Protein AF-A0A368CKM9-F1 (afdb_monomer_lite)

Structure (mmCIF, N/CA/C/O backbone):
data_AF-A0A368CKM9-F1
#
_entry.id   AF-A0A368CKM9-F1
#
loop_
_atom_site.group_PDB
_atom_site.id
_atom_site.type_symbol
_atom_site.label_atom_id
_atom_site.label_alt_id
_atom_site.label_comp_id
_atom_site.label_asym_id
_atom_site.label_entity_id
_atom_site.label_seq_id
_atom_site.pdbx_PDB_ins_code
_atom_site.Cartn_x
_atom_site.Cartn_y
_atom_site.Cartn_z
_atom_site.occupancy
_atom_site.B_iso_or_equiv
_atom_site.auth_seq_id
_atom_site.auth_comp_id
_atom_site.auth_asym_id
_atom_site.auth_atom_id
_atom_site.pdbx_PDB_model_num
ATOM 1 N N . MET A 1 1 ? -10.002 -49.727 10.930 1.00 48.78 1 MET A N 1
ATOM 2 C CA . MET A 1 1 ? -8.770 -48.963 11.203 1.00 48.78 1 MET A CA 1
ATOM 3 C C . MET A 1 1 ? -8.277 -48.420 9.883 1.00 48.78 1 MET A C 1
ATOM 5 O O . MET A 1 1 ? -7.823 -49.222 9.086 1.00 48.78 1 MET A O 1
ATOM 9 N N . LEU A 1 2 ? -8.429 -47.121 9.643 1.00 43.78 2 LEU A N 1
ATOM 10 C CA . LEU A 1 2 ? -7.652 -46.351 8.672 1.00 43.78 2 LEU A CA 1
ATOM 11 C C . LEU A 1 2 ? -7.592 -44.936 9.250 1.00 43.78 2 LEU A C 1
ATOM 13 O O . LEU A 1 2 ? -8.604 -44.245 9.344 1.00 43.78 2 LEU A O 1
ATOM 17 N N . ASP A 1 3 ? -6.416 -44.636 9.778 1.00 46.25 3 ASP A N 1
ATOM 18 C CA . ASP A 1 3 ? -5.970 -43.359 10.312 1.00 46.25 3 ASP A CA 1
ATOM 19 C C . ASP A 1 3 ? -5.352 -42.527 9.174 1.00 46.25 3 ASP A C 1
ATOM 21 O O . ASP A 1 3 ? -4.876 -43.087 8.187 1.00 46.25 3 ASP A O 1
ATOM 25 N N . GLN A 1 4 ? -5.317 -41.212 9.393 1.00 47.09 4 GLN A N 1
ATOM 26 C CA . GLN A 1 4 ? -4.501 -40.198 8.716 1.00 47.09 4 GLN A CA 1
ATOM 27 C C . GLN A 1 4 ? -4.854 -39.710 7.303 1.00 47.09 4 GLN A C 1
ATOM 29 O O . GLN A 1 4 ?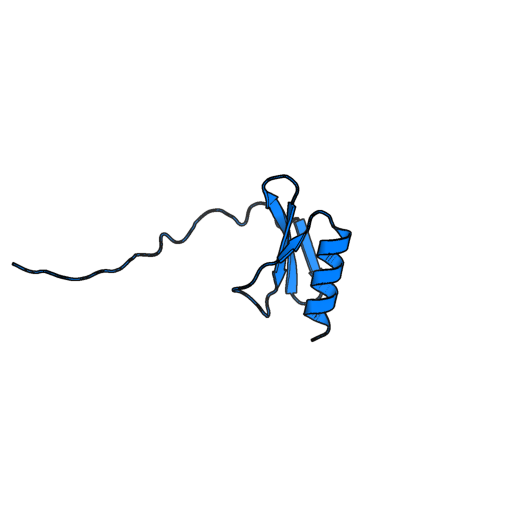 -4.724 -40.385 6.287 1.00 47.09 4 GLN A O 1
ATOM 34 N N . GLY A 1 5 ? -5.140 -38.408 7.272 1.00 41.22 5 GLY A N 1
ATOM 35 C CA . GLY A 1 5 ? -5.106 -37.558 6.092 1.00 41.22 5 GLY A CA 1
ATOM 36 C C . GLY A 1 5 ? -5.534 -36.142 6.451 1.00 41.22 5 GLY A C 1
ATOM 37 O O . GLY A 1 5 ? -6.626 -35.724 6.088 1.00 41.22 5 GLY A O 1
ATOM 38 N N . GLN A 1 6 ? -4.705 -35.414 7.211 1.00 51.72 6 GLN A N 1
ATOM 39 C CA . GLN A 1 6 ? -4.848 -33.965 7.332 1.00 51.72 6 GLN A CA 1
ATOM 40 C C . GLN A 1 6 ? -4.862 -33.362 5.927 1.00 51.72 6 GLN A C 1
ATOM 42 O O . GLN A 1 6 ? -3.907 -33.492 5.166 1.00 51.72 6 GLN A O 1
ATOM 47 N N . SER A 1 7 ? -5.923 -32.651 5.601 1.00 39.06 7 SER A N 1
ATOM 48 C CA . SER A 1 7 ? -5.860 -31.543 4.668 1.00 39.06 7 SER A CA 1
ATOM 49 C C . SER A 1 7 ? -6.706 -30.469 5.314 1.00 39.06 7 SER A C 1
ATOM 51 O O . SER A 1 7 ? -7.924 -30.579 5.407 1.00 39.06 7 SER A O 1
ATOM 53 N N . PHE A 1 8 ? -6.021 -29.476 5.882 1.00 44.66 8 PHE A N 1
ATOM 54 C CA . PHE A 1 8 ? -6.605 -28.160 6.041 1.00 44.66 8 PHE A CA 1
ATOM 55 C C . PHE A 1 8 ? -6.940 -27.718 4.619 1.00 44.66 8 PHE A C 1
ATOM 57 O O . PHE A 1 8 ? -6.103 -27.124 3.941 1.00 44.66 8 PHE A O 1
ATOM 64 N N . ASP A 1 9 ? -8.131 -28.079 4.142 1.00 42.81 9 ASP A N 1
ATOM 65 C CA . ASP A 1 9 ? -8.795 -27.305 3.115 1.00 42.81 9 ASP A CA 1
ATOM 66 C C . ASP A 1 9 ? -8.905 -25.92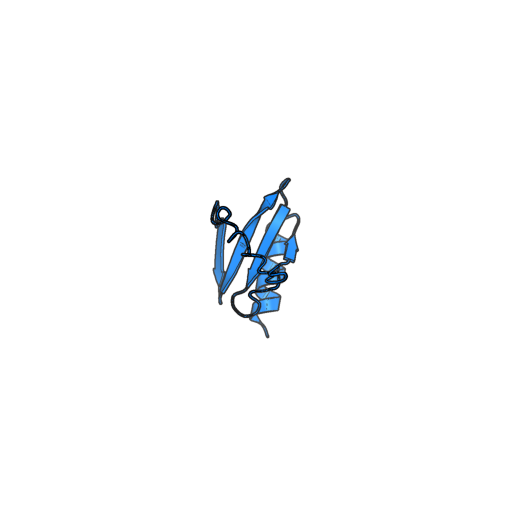3 3.729 1.00 42.81 9 ASP A C 1
ATOM 68 O O . ASP A 1 9 ? -9.745 -25.651 4.590 1.00 42.81 9 ASP A O 1
ATOM 72 N N . ALA A 1 10 ? -7.914 -25.105 3.371 1.00 41.28 10 ALA A N 1
ATOM 73 C CA . ALA A 1 10 ? -7.970 -23.675 3.447 1.00 41.28 10 ALA A CA 1
ATOM 74 C C . ALA A 1 10 ? -9.372 -23.335 2.975 1.00 41.28 10 ALA A C 1
ATOM 76 O O . ALA A 1 10 ? -9.677 -23.454 1.787 1.00 41.28 10 ALA A O 1
ATOM 77 N N . ALA A 1 11 ? -10.230 -23.004 3.942 1.00 40.91 11 ALA A N 1
ATOM 78 C CA . ALA A 1 11 ? -11.403 -22.213 3.700 1.00 40.91 11 ALA A CA 1
ATOM 79 C C . ALA A 1 11 ? -10.856 -21.035 2.911 1.00 40.91 11 ALA A C 1
ATOM 81 O O . ALA A 1 11 ? -10.205 -20.152 3.469 1.00 40.91 11 ALA A O 1
ATOM 82 N N . GLY A 1 12 ? -10.980 -21.143 1.585 1.00 39.78 12 GLY A N 1
ATOM 83 C CA . GLY A 1 12 ? -10.721 -20.073 0.664 1.00 39.78 12 GLY A CA 1
ATOM 84 C C . GLY A 1 12 ? -11.606 -18.985 1.200 1.00 39.78 12 GLY A C 1
ATOM 85 O O . GLY A 1 12 ? -12.828 -19.116 1.155 1.00 39.78 12 GLY A O 1
ATOM 86 N N . GLU A 1 13 ? -10.957 -18.026 1.848 1.00 42.88 13 GLU A N 1
ATOM 87 C CA . GLU A 1 13 ? -11.555 -16.878 2.487 1.00 42.88 13 GLU A CA 1
ATOM 88 C C . GLU A 1 13 ? -12.205 -16.088 1.353 1.00 42.88 13 GLU A C 1
ATOM 90 O O . GLU A 1 13 ? -11.635 -15.204 0.719 1.00 42.88 13 GLU A O 1
ATOM 95 N N . THR A 1 14 ? -13.403 -16.539 0.994 1.00 53.31 14 THR A N 1
ATOM 96 C CA . THR A 1 14 ? -14.419 -15.747 0.344 1.00 53.31 14 THR A CA 1
ATOM 97 C C . THR A 1 14 ? -14.615 -14.526 1.221 1.00 53.31 14 THR A C 1
ATOM 99 O O . THR A 1 14 ? -14.664 -14.685 2.438 1.00 53.31 14 THR A O 1
ATOM 102 N N . THR A 1 15 ? -14.833 -13.372 0.593 1.00 41.91 15 THR A N 1
ATOM 103 C CA . THR A 1 15 ? -15.196 -12.069 1.185 1.00 41.91 15 THR A CA 1
ATOM 104 C C . THR A 1 15 ? -14.008 -11.170 1.535 1.00 41.91 15 THR A C 1
ATOM 106 O O . THR A 1 15 ? -13.204 -11.460 2.406 1.00 41.91 15 THR A O 1
ATOM 109 N N . GLY A 1 16 ? -13.877 -10.055 0.808 1.00 44.94 16 GLY A N 1
ATOM 110 C CA . GLY A 1 16 ? -12.834 -9.060 1.077 1.00 44.94 16 GLY A CA 1
ATOM 111 C C . GLY A 1 16 ? -12.398 -8.212 -0.117 1.00 44.94 16 GLY A C 1
ATOM 112 O O . GLY A 1 16 ? -11.720 -7.208 0.071 1.00 44.94 16 GLY A O 1
ATOM 113 N N . MET A 1 17 ? -12.841 -8.523 -1.342 1.00 47.16 17 MET A N 1
ATOM 114 C CA . MET A 1 17 ? -12.847 -7.553 -2.456 1.00 47.16 17 MET A CA 1
ATOM 115 C C . MET A 1 17 ? -13.908 -6.449 -2.258 1.00 47.16 17 MET A C 1
ATOM 117 O O . MET A 1 17 ? -14.389 -5.851 -3.216 1.00 47.16 17 MET A O 1
ATOM 121 N N . GLU A 1 18 ? -14.302 -6.173 -1.018 1.00 42.25 18 GLU A N 1
ATOM 122 C CA . GLU A 1 18 ? -15.229 -5.104 -0.692 1.00 42.25 18 GLU A CA 1
ATOM 123 C C . GLU A 1 18 ? -14.412 -3.829 -0.454 1.00 42.25 18 GLU A C 1
ATOM 125 O O . GLU A 1 18 ? -13.704 -3.676 0.537 1.00 42.25 18 GLU A O 1
ATOM 130 N N . HIS A 1 19 ? -14.526 -2.926 -1.430 1.00 50.06 19 HIS A N 1
ATOM 131 C CA . HIS A 1 19 ? -14.002 -1.559 -1.474 1.00 50.06 19 HIS A CA 1
ATOM 132 C C . HIS A 1 19 ? -12.497 -1.421 -1.767 1.00 50.06 19 HIS A C 1
ATOM 134 O O . HIS A 1 19 ? -11.701 -0.951 -0.954 1.00 50.06 19 HIS A O 1
ATOM 140 N N . MET A 1 20 ? -12.122 -1.726 -3.014 1.00 49.31 20 MET A N 1
ATOM 141 C CA . MET A 1 20 ? -10.945 -1.125 -3.650 1.00 49.31 20 MET A CA 1
ATOM 142 C C . MET A 1 20 ? -11.170 0.394 -3.727 1.00 49.31 20 MET A C 1
ATOM 144 O O . MET A 1 20 ? -12.049 0.839 -4.460 1.00 49.31 20 MET A O 1
ATOM 148 N N . VAL A 1 21 ? -10.453 1.184 -2.918 1.00 58.53 21 VAL A N 1
ATOM 149 C CA . VAL A 1 21 ? -10.742 2.624 -2.785 1.00 58.53 21 VAL A CA 1
ATOM 150 C C . VAL A 1 21 ? -9.945 3.466 -3.773 1.00 58.53 21 VAL A C 1
ATOM 152 O O . VAL A 1 21 ? -10.482 4.462 -4.237 1.00 58.53 21 VAL A O 1
ATOM 155 N N . MET A 1 22 ? -8.741 3.065 -4.187 1.00 56.53 22 MET A N 1
ATOM 156 C CA . MET A 1 22 ? -8.015 3.746 -5.268 1.00 56.53 22 MET A CA 1
ATOM 157 C C . MET A 1 22 ? -7.017 2.785 -5.936 1.00 56.53 22 MET A C 1
ATOM 159 O O . MET A 1 22 ? -6.180 2.217 -5.224 1.00 56.53 22 MET A O 1
ATOM 163 N N . PRO A 1 23 ? -7.038 2.598 -7.270 1.00 60.59 23 PRO A N 1
ATOM 164 C CA . PRO A 1 23 ? -5.882 2.047 -7.964 1.00 60.59 23 PRO A CA 1
ATOM 165 C C . PRO A 1 23 ? -4.743 3.066 -7.862 1.00 60.59 23 PRO A C 1
ATOM 167 O O . PRO A 1 23 ? -4.875 4.195 -8.332 1.00 60.59 23 PRO A O 1
ATOM 170 N N . TYR A 1 24 ? -3.640 2.680 -7.228 1.00 63.28 24 TYR A N 1
ATOM 171 C CA . TYR A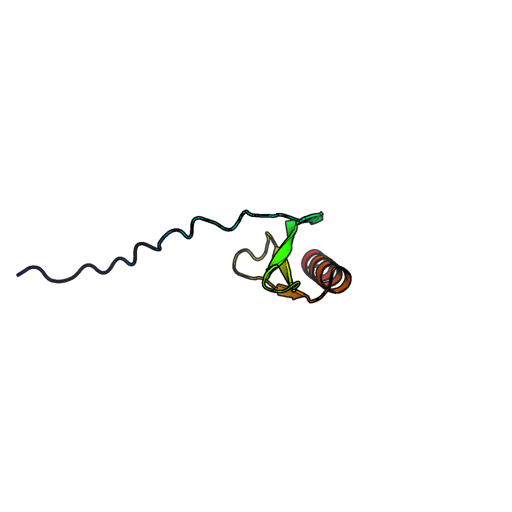 1 24 ? -2.423 3.477 -7.224 1.00 63.28 24 TYR A CA 1
ATOM 172 C C . TYR A 1 24 ? -1.478 2.953 -8.311 1.00 63.28 24 TYR A C 1
ATOM 174 O O . TYR A 1 24 ? -1.562 1.798 -8.745 1.00 63.28 24 TYR A O 1
ATOM 182 N N . ALA A 1 25 ? -0.621 3.826 -8.832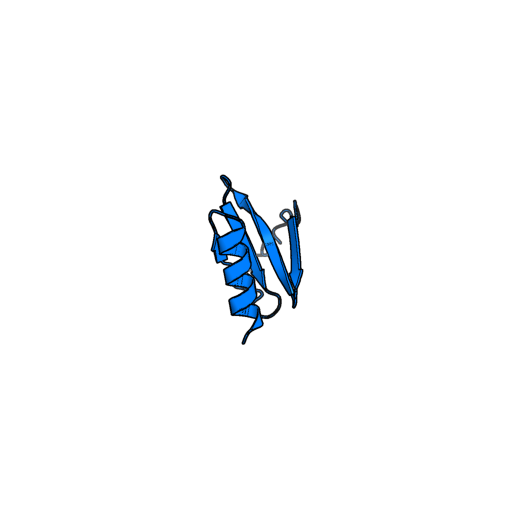 1.00 67.88 25 ALA A N 1
ATOM 183 C CA . ALA A 1 25 ? 0.225 3.506 -9.974 1.00 67.88 25 ALA A CA 1
ATOM 184 C C . ALA A 1 25 ? 1.129 2.283 -9.703 1.00 67.88 25 ALA A C 1
ATOM 186 O O . ALA A 1 25 ? 1.408 1.932 -8.556 1.00 67.88 25 ALA A O 1
ATOM 187 N N . HIS A 1 26 ? 1.567 1.624 -10.782 1.00 77.69 26 HIS A N 1
ATOM 188 C CA . HIS A 1 26 ? 2.539 0.515 -10.770 1.00 77.69 26 HIS A CA 1
ATOM 189 C C . HIS A 1 26 ? 2.149 -0.737 -9.956 1.00 77.69 26 HIS A C 1
ATOM 191 O O . HIS A 1 26 ? 2.975 -1.612 -9.711 1.00 77.69 26 HIS A O 1
ATOM 197 N N . GLY A 1 27 ? 0.857 -0.916 -9.661 1.00 79.94 27 GLY A N 1
ATOM 198 C CA . GLY A 1 27 ? 0.346 -2.123 -9.006 1.00 79.94 27 GLY A CA 1
ATOM 199 C C . GLY A 1 27 ? 0.266 -2.015 -7.486 1.00 79.94 27 GLY A C 1
ATOM 200 O O . GLY A 1 27 ? 0.174 -3.052 -6.823 1.00 79.94 27 GLY A O 1
ATOM 201 N N . CYS A 1 28 ? 0.273 -0.794 -6.949 1.00 87.50 28 CYS A N 1
ATOM 202 C CA . CYS A 1 28 ? -0.100 -0.521 -5.569 1.00 87.50 28 CYS A CA 1
ATOM 203 C C . CYS A 1 28 ? -1.619 -0.297 -5.435 1.00 87.50 28 CYS A C 1
ATOM 205 O O . CYS A 1 28 ? -2.272 0.260 -6.316 1.00 87.50 28 CYS A O 1
ATOM 207 N N . PHE A 1 29 ? -2.203 -0.734 -4.325 1.00 88.31 29 PHE A N 1
ATOM 208 C CA . PHE A 1 29 ? -3.635 -0.644 -4.046 1.00 88.31 29 PHE A CA 1
ATOM 209 C C . PHE A 1 29 ? -3.839 -0.150 -2.622 1.00 88.31 29 PHE A C 1
ATOM 211 O O . PHE A 1 29 ? -3.279 -0.730 -1.692 1.00 88.31 29 PHE A O 1
ATOM 218 N N . ILE A 1 30 ? -4.680 0.870 -2.447 1.00 89.94 30 ILE A N 1
ATOM 219 C CA . ILE A 1 30 ? -5.076 1.371 -1.128 1.00 89.94 30 ILE A CA 1
ATOM 220 C C . ILE A 1 30 ? -6.537 0.978 -0.884 1.00 89.94 30 ILE A C 1
ATOM 222 O O . ILE A 1 30 ? -7.436 1.302 -1.667 1.00 89.94 30 ILE A O 1
ATOM 226 N N . LEU A 1 31 ? -6.766 0.246 0.200 1.00 88.56 31 LEU A N 1
ATOM 227 C CA . LEU A 1 31 ? -8.054 -0.299 0.621 1.00 88.56 31 LEU A CA 1
ATOM 228 C C . LEU A 1 31 ? -8.466 0.345 1.947 1.00 88.56 31 LEU A C 1
ATOM 230 O O . LEU A 1 31 ? -7.612 0.705 2.758 1.00 88.56 31 LEU A O 1
ATOM 234 N N . ARG A 1 32 ? -9.769 0.463 2.210 1.00 86.12 32 ARG A N 1
ATOM 235 C CA . ARG A 1 32 ? -10.242 0.812 3.558 1.00 86.12 32 ARG A CA 1
ATOM 236 C C . ARG A 1 32 ? -10.204 -0.427 4.446 1.00 86.12 32 ARG A C 1
ATOM 238 O O . ARG A 1 32 ? -10.816 -1.437 4.126 1.00 86.12 32 ARG A O 1
ATOM 245 N N . GLY A 1 33 ? -9.469 -0.336 5.547 1.00 81.94 33 GLY A N 1
ATOM 246 C CA . GLY A 1 33 ? -9.416 -1.349 6.593 1.00 81.94 33 GLY A CA 1
ATOM 247 C C . GLY A 1 33 ? -10.464 -1.125 7.684 1.00 81.94 33 GLY A C 1
ATOM 248 O O . GLY A 1 33 ? -11.334 -0.256 7.597 1.00 81.94 33 GLY A O 1
ATOM 249 N N . SER A 1 34 ? -10.354 -1.914 8.753 1.00 80.31 34 SER A N 1
ATOM 250 C CA . SER A 1 34 ? -11.194 -1.763 9.945 1.00 80.31 34 SER A CA 1
ATOM 251 C C . SER A 1 34 ? -10.843 -0.489 10.720 1.00 80.31 34 SER A C 1
ATOM 253 O O . SER A 1 34 ? -9.676 -0.119 10.829 1.00 80.31 34 SER A O 1
ATOM 255 N N . GLY A 1 35 ? -11.848 0.172 11.301 1.00 76.00 35 GLY A N 1
ATOM 256 C CA . GLY A 1 35 ? -11.623 1.257 12.265 1.00 76.00 35 GLY A CA 1
ATOM 257 C C . GLY A 1 35 ? -10.911 2.490 11.696 1.00 76.00 35 GLY A C 1
ATOM 258 O O . GLY A 1 35 ? -10.019 3.021 12.346 1.00 76.00 35 GLY A O 1
ATOM 259 N N . GLN A 1 36 ? -11.303 2.940 10.498 1.00 80.00 36 GLN A N 1
ATOM 260 C CA . GLN A 1 36 ? -10.740 4.099 9.772 1.00 80.00 36 GLN A CA 1
ATOM 261 C C . GLN A 1 36 ? -9.306 3.932 9.247 1.00 80.00 36 GLN A C 1
ATOM 263 O O . GLN A 1 36 ? -8.803 4.830 8.579 1.00 80.00 36 GLN A O 1
ATOM 268 N N . LYS A 1 37 ? -8.660 2.789 9.485 1.00 87.94 37 LYS A N 1
ATOM 269 C CA . LYS A 1 37 ? -7.333 2.501 8.934 1.00 87.94 37 LYS A CA 1
ATOM 270 C C . LYS A 1 37 ? -7.400 2.281 7.421 1.00 87.94 37 LYS A C 1
ATOM 272 O O . LYS A 1 37 ? -8.420 1.848 6.884 1.00 87.94 37 LYS A O 1
ATOM 277 N N . LEU A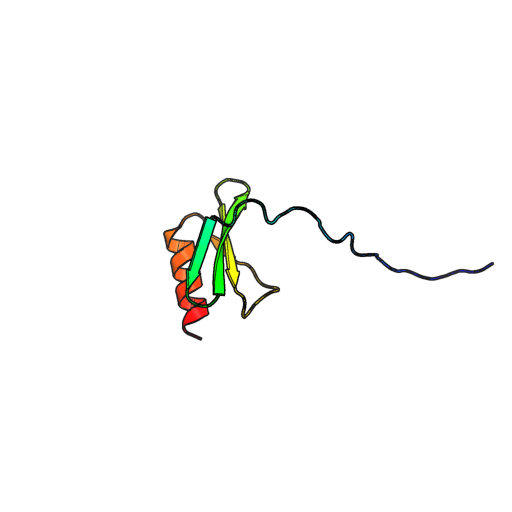 1 38 ? -6.291 2.528 6.739 1.00 91.31 38 LEU A N 1
ATOM 278 C CA . LEU A 1 38 ? -6.070 2.203 5.334 1.00 91.31 38 LEU A CA 1
ATOM 279 C C . LEU A 1 38 ? -5.084 1.045 5.224 1.00 91.31 38 LEU A C 1
ATOM 281 O O . LEU A 1 38 ? -4.143 0.942 6.005 1.00 91.31 38 LEU A O 1
ATOM 285 N N . VAL A 1 39 ? -5.298 0.173 4.246 1.00 92.75 39 VAL A N 1
ATOM 286 C CA . VAL A 1 39 ? -4.443 -0.982 3.976 1.00 92.75 39 VAL A CA 1
ATOM 287 C C . VAL A 1 39 ? -3.841 -0.834 2.591 1.00 92.75 39 VAL A C 1
ATOM 289 O O . VAL A 1 39 ? -4.564 -0.730 1.604 1.00 92.75 39 VAL A O 1
ATOM 292 N N . VAL A 1 40 ? -2.517 -0.857 2.517 1.00 91.56 40 VAL A N 1
ATOM 293 C CA . VAL A 1 40 ? -1.760 -0.817 1.269 1.00 91.56 40 VAL A CA 1
ATOM 294 C C . VAL A 1 40 ? -1.359 -2.236 0.881 1.00 91.56 40 VAL A C 1
ATOM 296 O O . VAL A 1 40 ? -0.824 -2.986 1.700 1.00 91.56 40 VAL A O 1
ATOM 299 N N . ARG A 1 41 ? -1.610 -2.621 -0.371 1.00 90.75 41 ARG A N 1
ATOM 300 C CA . ARG A 1 41 ? -1.165 -3.891 -0.968 1.00 90.75 41 ARG A CA 1
ATOM 301 C C . ARG A 1 41 ? -0.428 -3.609 -2.268 1.00 90.75 41 ARG A C 1
ATOM 303 O O . ARG A 1 41 ? -0.748 -2.649 -2.957 1.00 90.75 41 ARG A O 1
ATOM 310 N N . HIS A 1 42 ? 0.521 -4.464 -2.631 1.00 89.69 42 HIS A N 1
ATOM 311 C CA . HIS A 1 42 ? 1.329 -4.263 -3.831 1.00 89.69 42 HIS A CA 1
ATOM 312 C C . HIS A 1 42 ? 1.487 -5.552 -4.638 1.00 89.69 42 HIS A C 1
ATOM 314 O O . HIS A 1 42 ? 1.753 -6.615 -4.077 1.00 89.69 42 HIS A O 1
ATOM 320 N N . LYS A 1 43 ? 1.383 -5.467 -5.969 1.00 86.94 43 LYS A N 1
ATOM 321 C CA . LYS A 1 43 ? 1.433 -6.630 -6.872 1.00 86.94 43 LYS A CA 1
ATOM 322 C C . LYS A 1 43 ? 2.778 -7.373 -6.836 1.00 86.94 43 LYS A C 1
ATOM 324 O O . LYS A 1 43 ? 2.785 -8.595 -6.926 1.00 86.94 43 LYS A O 1
ATOM 329 N N . LYS A 1 44 ? 3.903 -6.660 -6.669 1.00 86.44 44 LYS A N 1
ATOM 330 C CA . LYS A 1 44 ? 5.258 -7.248 -6.490 1.00 86.44 44 LYS A CA 1
ATOM 331 C C . LYS A 1 44 ? 5.383 -8.029 -5.172 1.00 86.44 44 LYS A C 1
ATOM 333 O O . LYS A 1 44 ? 6.204 -8.933 -5.073 1.00 86.44 44 LYS A O 1
ATOM 338 N N . PHE A 1 45 ? 4.558 -7.705 -4.172 1.00 88.38 45 PHE A N 1
ATOM 339 C CA . PHE A 1 45 ? 4.630 -8.253 -2.816 1.00 88.38 45 PHE A CA 1
ATOM 340 C C . PHE A 1 45 ? 3.268 -8.822 -2.372 1.00 88.38 45 PHE A C 1
ATOM 342 O O . PHE A 1 45 ? 2.679 -8.328 -1.411 1.00 88.38 45 PHE A O 1
ATOM 349 N N . PRO A 1 46 ? 2.750 -9.873 -3.036 1.00 84.94 46 PRO A N 1
ATOM 350 C CA . PRO A 1 46 ? 1.371 -10.344 -2.846 1.00 84.94 46 PRO A CA 1
ATOM 351 C C . PRO A 1 46 ? 1.067 -10.829 -1.419 1.00 84.94 46 PRO A C 1
ATOM 353 O O . PRO A 1 46 ? -0.076 -10.765 -0.971 1.00 84.94 46 PRO A O 1
ATOM 356 N N . ASN A 1 47 ? 2.097 -11.267 -0.690 1.00 88.94 47 ASN A N 1
ATOM 357 C CA . ASN A 1 47 ? 1.984 -11.783 0.676 1.00 88.94 47 ASN A CA 1
ATOM 358 C C . ASN A 1 47 ? 2.255 -10.719 1.753 1.00 88.94 47 ASN A C 1
ATOM 360 O O . ASN A 1 47 ? 2.312 -11.051 2.935 1.00 88.94 47 ASN A O 1
ATOM 364 N N . ARG A 1 48 ? 2.467 -9.453 1.369 1.00 89.75 48 ARG A N 1
ATOM 365 C CA . ARG A 1 48 ? 2.705 -8.343 2.299 1.00 89.75 48 ARG A CA 1
ATOM 366 C C . ARG A 1 48 ? 1.589 -7.311 2.193 1.00 89.75 48 ARG A C 1
ATOM 368 O O . ARG A 1 48 ? 0.994 -7.111 1.135 1.00 89.75 48 ARG A O 1
ATOM 375 N N . HIS A 1 49 ? 1.311 -6.667 3.315 1.00 92.56 49 HIS A N 1
ATOM 376 C CA . HIS A 1 49 ? 0.440 -5.508 3.386 1.00 92.56 49 HIS A CA 1
ATOM 377 C C . HIS A 1 49 ? 0.982 -4.541 4.432 1.00 92.56 49 HIS A C 1
ATOM 379 O O . HIS A 1 49 ? 1.698 -4.942 5.351 1.00 92.56 49 HIS A O 1
ATOM 385 N N . TRP A 1 50 ? 0.618 -3.277 4.283 1.00 93.81 50 TRP A N 1
ATOM 386 C CA . TRP A 1 50 ? 0.979 -2.211 5.205 1.00 93.81 50 TRP A CA 1
ATOM 387 C C . TRP A 1 50 ? -0.288 -1.513 5.666 1.00 93.81 50 TRP A C 1
ATOM 389 O O . TRP A 1 50 ? -1.285 -1.493 4.944 1.00 93.81 50 TRP A O 1
ATOM 399 N N . VAL A 1 51 ? -0.261 -0.964 6.873 1.00 93.75 51 VAL A N 1
ATOM 400 C CA . VAL A 1 51 ? -1.401 -0.262 7.459 1.00 93.75 51 VAL A CA 1
ATOM 401 C C . VAL A 1 51 ? -1.005 1.188 7.681 1.00 93.75 51 VAL A C 1
ATOM 403 O O . VAL A 1 51 ? 0.078 1.462 8.190 1.00 93.75 51 VAL A O 1
ATOM 406 N N . ALA A 1 52 ? -1.885 2.099 7.288 1.00 91.88 52 ALA A N 1
ATOM 407 C CA . ALA A 1 52 ? -1.722 3.534 7.439 1.00 91.88 52 ALA A CA 1
ATOM 408 C C . ALA A 1 52 ? -2.960 4.136 8.110 1.00 91.88 52 ALA A C 1
ATOM 410 O O . ALA A 1 52 ? -4.070 3.616 7.986 1.00 91.88 52 ALA A O 1
ATOM 411 N N . ASP A 1 53 ? -2.769 5.250 8.805 1.00 91.62 53 ASP A N 1
ATOM 412 C CA . ASP A 1 53 ? -3.848 5.928 9.532 1.00 91.62 53 ASP A CA 1
ATOM 413 C C . ASP A 1 53 ? -4.577 6.954 8.662 1.00 91.62 53 ASP A C 1
ATOM 415 O O . ASP A 1 53 ? -5.707 7.339 8.954 1.00 91.62 53 ASP A O 1
ATOM 419 N N . ASP A 1 54 ? -3.940 7.365 7.570 1.00 90.31 54 ASP A N 1
ATOM 420 C CA . ASP A 1 54 ? -4.400 8.407 6.670 1.00 90.31 54 ASP A CA 1
ATOM 421 C C . ASP A 1 54 ? -3.915 8.156 5.231 1.00 90.31 54 ASP A C 1
ATOM 423 O O . ASP A 1 54 ? -3.025 7.338 4.967 1.00 90.31 54 ASP A O 1
ATOM 427 N N . LEU A 1 55 ? -4.525 8.870 4.281 1.00 88.88 55 LEU A N 1
ATOM 428 C CA . LEU A 1 55 ? -4.263 8.695 2.852 1.00 88.88 55 LEU A CA 1
ATOM 429 C C . LEU A 1 55 ? -2.865 9.167 2.433 1.00 88.88 55 LEU A C 1
ATOM 431 O O . LEU A 1 55 ? -2.304 8.604 1.494 1.00 88.88 55 LEU A O 1
ATOM 435 N N . ASN A 1 56 ? -2.295 10.167 3.107 1.00 91.50 56 ASN A N 1
ATOM 436 C CA . ASN A 1 56 ? -0.972 10.687 2.774 1.00 91.50 56 ASN A CA 1
ATOM 437 C C . ASN A 1 56 ? 0.104 9.643 3.096 1.00 91.50 56 ASN A C 1
ATOM 439 O O . ASN A 1 56 ? 0.910 9.302 2.234 1.00 91.50 56 ASN A O 1
ATOM 443 N N . THR A 1 57 ? 0.038 9.046 4.288 1.00 93.12 57 THR A N 1
ATOM 444 C CA . THR A 1 57 ? 0.921 7.943 4.688 1.00 93.12 57 THR A CA 1
ATOM 445 C C . THR A 1 57 ? 0.760 6.732 3.762 1.00 93.12 57 THR A C 1
ATOM 447 O O . THR A 1 57 ? 1.750 6.159 3.312 1.00 93.12 57 T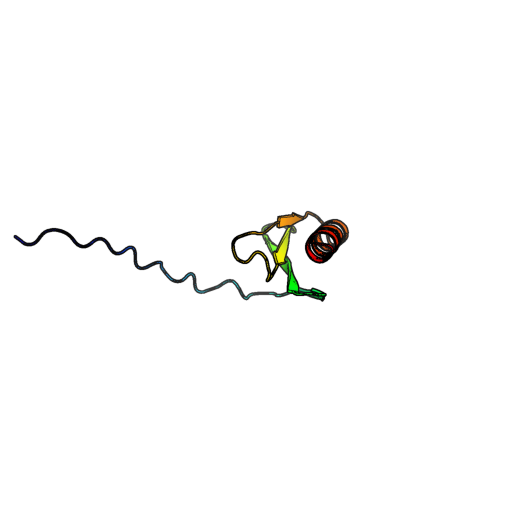HR A O 1
ATOM 450 N N . ALA A 1 58 ? -0.476 6.365 3.404 1.00 91.75 58 ALA A N 1
ATOM 451 C CA . ALA A 1 58 ? -0.730 5.264 2.469 1.00 91.75 58 ALA A CA 1
ATOM 452 C C . ALA A 1 58 ? -0.132 5.515 1.068 1.00 91.75 58 ALA A C 1
ATOM 454 O O . ALA A 1 58 ? 0.370 4.588 0.433 1.00 91.75 58 ALA A O 1
ATOM 455 N N . THR A 1 59 ? -0.167 6.768 0.607 1.00 89.69 59 THR A N 1
ATOM 456 C CA . THR A 1 59 ? 0.397 7.201 -0.681 1.00 89.69 59 THR A CA 1
ATOM 457 C C . THR A 1 59 ? 1.924 7.133 -0.669 1.00 89.69 59 THR A C 1
ATOM 459 O O . THR A 1 59 ? 2.504 6.533 -1.570 1.00 89.69 59 THR A O 1
ATOM 462 N N . MET A 1 60 ? 2.568 7.643 0.390 1.00 92.19 60 MET A N 1
ATOM 463 C CA . MET A 1 60 ? 4.026 7.563 0.555 1.00 92.19 60 MET A CA 1
ATOM 464 C C . MET A 1 60 ? 4.533 6.117 0.523 1.00 92.19 60 MET A C 1
ATOM 466 O O . MET A 1 60 ? 5.511 5.829 -0.159 1.00 92.19 60 MET A O 1
ATOM 470 N N . ILE A 1 61 ? 3.835 5.194 1.196 1.00 92.12 61 ILE A N 1
ATOM 471 C CA . ILE A 1 61 ? 4.177 3.763 1.158 1.00 92.12 61 ILE A CA 1
ATOM 472 C C . ILE A 1 61 ? 4.129 3.240 -0.280 1.00 92.12 61 ILE A C 1
ATOM 474 O O . ILE A 1 61 ? 5.019 2.507 -0.700 1.00 92.12 61 ILE A O 1
ATOM 478 N N . CYS A 1 62 ? 3.104 3.601 -1.054 1.00 90.38 62 CYS A N 1
ATOM 479 C CA . CYS A 1 62 ? 3.040 3.172 -2.444 1.00 90.38 62 CYS A CA 1
ATOM 480 C C . CYS A 1 62 ? 4.181 3.741 -3.304 1.00 90.38 62 CYS A C 1
ATOM 482 O O . CYS A 1 62 ? 4.693 3.018 -4.155 1.00 90.38 62 CYS A O 1
ATOM 484 N N . ASP A 1 63 ? 4.582 4.997 -3.100 1.00 89.44 63 ASP A N 1
ATOM 485 C CA . ASP A 1 63 ? 5.708 5.600 -3.825 1.00 89.44 63 ASP A CA 1
ATOM 486 C C . ASP A 1 63 ? 7.033 4.905 -3.511 1.00 89.44 63 ASP A C 1
ATOM 488 O O . ASP A 1 63 ? 7.792 4.591 -4.430 1.00 89.44 63 ASP A O 1
ATOM 492 N N . GLU A 1 64 ? 7.284 4.597 -2.237 1.00 90.06 64 GLU A N 1
ATOM 493 C CA . GLU A 1 64 ? 8.468 3.842 -1.818 1.00 90.06 64 GLU A CA 1
ATOM 494 C C . GLU A 1 64 ? 8.499 2.448 -2.454 1.00 90.06 64 GLU A C 1
ATOM 496 O O . GLU A 1 64 ? 9.512 2.057 -3.031 1.00 90.06 64 GLU A O 1
ATOM 501 N N . LEU A 1 65 ? 7.374 1.723 -2.435 1.00 88.56 65 LEU A N 1
ATOM 502 C CA . LEU A 1 65 ? 7.277 0.383 -3.030 1.00 88.56 65 LEU A CA 1
ATOM 503 C C . LEU A 1 65 ? 7.446 0.381 -4.559 1.00 88.56 65 LEU A C 1
ATOM 505 O O . LEU A 1 65 ? 7.820 -0.648 -5.127 1.00 88.56 65 LEU A O 1
ATOM 509 N N . ASN A 1 66 ? 7.161 1.509 -5.214 1.00 81.00 66 ASN A N 1
ATOM 510 C CA . ASN A 1 66 ? 7.271 1.685 -6.662 1.00 81.00 66 ASN A CA 1
ATOM 511 C C . ASN A 1 66 ? 8.669 2.131 -7.123 1.00 81.00 66 ASN A C 1
ATOM 513 O O . ASN A 1 66 ? 8.986 1.969 -8.301 1.00 81.00 66 ASN A O 1
ATOM 517 N N . CYS A 1 67 ? 9.487 2.706 -6.235 1.00 75.50 67 CYS A N 1
ATOM 518 C CA . CYS A 1 67 ? 10.832 3.192 -6.564 1.00 75.50 67 CYS A CA 1
ATOM 519 C C . CYS A 1 67 ? 11.914 2.088 -6.579 1.00 75.50 67 CYS A C 1
ATOM 521 O O . CYS A 1 67 ? 13.044 2.374 -6.977 1.00 75.50 67 CYS A O 1
ATOM 523 N N . GLU A 1 68 ? 11.585 0.852 -6.176 1.00 57.09 68 GLU A N 1
ATOM 524 C CA . GLU A 1 68 ? 12.490 -0.320 -6.141 1.00 57.09 68 GLU A CA 1
ATOM 525 C C . GLU A 1 68 ? 12.392 -1.269 -7.346 1.00 57.09 68 GLU A C 1
ATOM 527 O O . GLU A 1 68 ? 11.276 -1.721 -7.711 1.00 57.09 68 GLU A O 1
#

Foldseek 3Di:
DDDDDDDPPPPPPPDDVPAQPDDDPPAWTWGQDPPQKIKIAGPVCNPDIDIHNDDVVNNVVVVVVNVD

Sequence (68 aa):
MLDQGQSFDAAGETTGMEHMVMPYAHGCFILRGSGQKLVVRHKKFPNRHWVADDLNTATMICDELNCE

pLDDT: mean 72.9, std 20.08, range [39.06, 93.81]

Secondary structure (DSSP, 8-state):
-----------------S-EEEEEGGGEEEEE-GGG-EEEEETTEEEEEEEESSHHHHHHHHHHHH--

Radius of gyration: 16.72 Å; chains: 1; bounding box: 28×60×23 Å